Protein AF-A0A3D1E4R0-F1 (afdb_monomer_lite)

pLDDT: mean 91.54, std 10.3, range [41.78, 98.75]

Foldseek 3Di:
DPDPPPPVVVVVVCVCCVVVVVVVLVVLLVAADPPDDQPVVLPVVLVVLVVVLVVLVVVLVVCVVVVVVVSNVVSVVVSVVSVVVSSVSVSSNSNHD

Sequence (97 aa):
MEQPINSKSIKALIAVTSVAIPVVVAILFMVRIPDVAPLSFLPPIYAGINAITALVLVMAVWAIKNAQRKLHERLMTTEIVLSLLFLLMYIAYHMTS

Radius of gyration: 17.37 Å; chains: 1; bounding box: 39×30×48 Å

Structure (mmCIF, N/CA/C/O backbone):
data_AF-A0A3D1E4R0-F1
#
_entry.id   AF-A0A3D1E4R0-F1
#
loop_
_atom_site.group_PDB
_atom_site.id
_atom_site.type_symbol
_atom_site.label_atom_id
_atom_site.label_alt_id
_atom_site.label_comp_id
_atom_site.label_asym_id
_atom_site.label_entity_id
_atom_site.label_seq_id
_atom_site.pdbx_PDB_ins_code
_atom_site.Cartn_x
_atom_site.Cartn_y
_atom_site.Cartn_z
_atom_site.occupancy
_atom_site.B_iso_or_equiv
_atom_site.auth_seq_id
_atom_site.auth_comp_id
_atom_site.auth_asym_id
_atom_site.auth_atom_id
_atom_site.pdbx_PDB_model_num
ATOM 1 N N . MET A 1 1 ? -15.052 21.816 16.892 1.00 41.78 1 MET A N 1
ATOM 2 C CA . MET A 1 1 ? -16.203 21.081 16.330 1.00 41.78 1 MET A CA 1
ATOM 3 C C . MET A 1 1 ? -15.717 20.440 15.043 1.00 41.78 1 MET A C 1
ATOM 5 O O . MET A 1 1 ? -15.315 21.177 14.151 1.00 41.78 1 MET A O 1
ATOM 9 N N . GLU A 1 2 ? -15.631 19.110 14.980 1.00 53.72 2 GLU A N 1
ATOM 10 C CA . GLU A 1 2 ? -15.356 18.427 13.709 1.00 53.72 2 GLU A CA 1
ATOM 11 C C . GLU A 1 2 ? -16.556 18.657 12.786 1.00 53.72 2 GLU A C 1
ATOM 13 O O . GLU A 1 2 ? -17.697 18.395 13.163 1.00 53.72 2 GLU A O 1
ATOM 18 N N . GLN A 1 3 ? -16.306 19.230 11.611 1.00 55.88 3 GLN A N 1
ATOM 19 C CA . GLN A 1 3 ? -17.335 19.418 10.593 1.00 55.88 3 GLN A CA 1
ATOM 20 C C . GLN A 1 3 ? -17.837 18.034 10.150 1.00 55.88 3 GLN A C 1
ATOM 22 O O . GLN A 1 3 ? -17.006 17.153 9.909 1.00 55.88 3 GLN A O 1
ATOM 27 N N . PRO A 1 4 ? -19.159 17.805 10.037 1.00 55.78 4 PRO A N 1
ATOM 28 C CA . PRO A 1 4 ? -19.680 16.513 9.618 1.00 55.78 4 PRO A CA 1
ATOM 29 C C . PRO A 1 4 ? -19.209 16.241 8.195 1.00 55.78 4 PRO A C 1
ATOM 31 O O . PRO A 1 4 ? -19.599 16.919 7.243 1.00 55.78 4 PRO A O 1
ATOM 34 N N . ILE A 1 5 ? -18.324 15.260 8.050 1.00 66.44 5 ILE A N 1
ATOM 35 C CA . ILE A 1 5 ? -17.775 14.930 6.746 1.00 66.44 5 ILE A CA 1
ATOM 36 C C . ILE A 1 5 ? -18.916 14.428 5.861 1.00 66.44 5 ILE A C 1
ATOM 38 O O . ILE A 1 5 ? -19.691 13.558 6.268 1.00 66.44 5 ILE A O 1
ATOM 42 N N . ASN A 1 6 ? -19.046 14.991 4.656 1.00 80.62 6 ASN A N 1
ATOM 43 C CA . ASN A 1 6 ? -20.111 14.624 3.729 1.00 80.62 6 ASN A CA 1
ATOM 44 C C . ASN A 1 6 ? -19.949 13.156 3.307 1.00 80.62 6 ASN A C 1
ATOM 46 O O . ASN A 1 6 ? -19.190 12.815 2.397 1.00 80.62 6 ASN A O 1
ATOM 50 N N . SER A 1 7 ? -20.691 12.285 3.988 1.00 78.06 7 SER A N 1
ATOM 51 C CA . SER A 1 7 ? -20.615 10.837 3.822 1.00 78.06 7 SER A CA 1
ATOM 52 C C . SER A 1 7 ? -20.994 10.384 2.412 1.00 78.06 7 SER A C 1
ATOM 54 O O . SER A 1 7 ? -20.490 9.361 1.953 1.00 78.06 7 SER A O 1
ATOM 56 N N . LYS A 1 8 ? -21.825 11.149 1.688 1.00 84.50 8 LYS A N 1
ATOM 57 C CA . LYS A 1 8 ? -22.192 10.852 0.297 1.00 84.50 8 LYS A CA 1
ATOM 58 C C . LYS A 1 8 ? -21.014 11.102 -0.645 1.00 84.50 8 LYS A C 1
ATOM 60 O O . LYS A 1 8 ? -20.705 10.238 -1.461 1.00 84.50 8 LYS A O 1
ATOM 65 N N . SER A 1 9 ? -20.319 12.228 -0.482 1.00 88.62 9 SER A N 1
ATOM 66 C CA . SER A 1 9 ? -19.128 12.556 -1.276 1.00 88.62 9 SER A CA 1
ATOM 67 C C . SER A 1 9 ? -17.960 11.608 -0.995 1.00 88.62 9 SER A C 1
ATOM 69 O O . SER A 1 9 ? -17.303 11.175 -1.935 1.00 88.62 9 SER A O 1
ATOM 71 N N . ILE A 1 10 ? -17.736 11.212 0.266 1.00 89.62 10 ILE A N 1
ATOM 72 C CA . ILE A 1 10 ? -16.707 10.210 0.601 1.00 89.62 10 ILE A CA 1
ATOM 73 C C . ILE A 1 10 ? -17.027 8.850 -0.009 1.00 89.62 10 ILE A C 1
ATOM 75 O O . ILE A 1 10 ? -16.154 8.237 -0.615 1.00 89.62 10 ILE A O 1
ATOM 79 N N . LYS A 1 11 ? -18.269 8.370 0.123 1.00 91.94 11 LYS A N 1
ATOM 80 C CA . LYS A 1 11 ? -18.671 7.090 -0.477 1.00 91.94 11 LYS A CA 1
ATOM 81 C C . LYS A 1 11 ? -18.482 7.103 -1.992 1.00 91.94 11 LYS A C 1
ATOM 83 O O . LYS A 1 11 ? -18.002 6.118 -2.541 1.00 91.94 11 LYS A O 1
ATOM 88 N N . ALA A 1 12 ? -18.810 8.218 -2.647 1.00 93.81 12 ALA A N 1
ATOM 89 C CA . ALA A 1 12 ? -18.558 8.397 -4.073 1.00 93.81 12 ALA A CA 1
ATOM 90 C C . ALA A 1 12 ? -17.056 8.364 -4.398 1.00 93.81 12 ALA A C 1
ATOM 92 O O . ALA A 1 12 ? -16.660 7.651 -5.312 1.00 93.81 12 ALA A O 1
ATOM 93 N N . LEU A 1 13 ? -16.216 9.065 -3.628 1.00 93.62 13 LEU A N 1
ATOM 94 C CA . LEU A 1 13 ? -14.764 9.065 -3.820 1.00 93.62 13 LEU A CA 1
ATOM 95 C C . LEU A 1 13 ? -14.170 7.658 -3.671 1.00 93.62 13 LEU A C 1
ATOM 97 O O . LEU A 1 13 ? -13.378 7.241 -4.513 1.00 93.62 13 LEU A O 1
ATOM 101 N N . ILE A 1 14 ? -14.585 6.914 -2.641 1.00 92.25 14 ILE A N 1
ATOM 102 C CA . ILE A 1 14 ? -14.161 5.525 -2.428 1.00 92.25 14 ILE A CA 1
ATOM 103 C C . ILE A 1 14 ? -14.598 4.668 -3.615 1.00 92.25 14 ILE A C 1
ATOM 105 O O . ILE A 1 14 ? -13.754 4.020 -4.219 1.00 92.25 14 ILE A O 1
ATOM 109 N N . ALA A 1 15 ? -15.876 4.712 -4.002 1.00 94.56 15 ALA A N 1
ATOM 110 C CA . ALA A 1 15 ? -16.397 3.915 -5.113 1.00 94.56 15 ALA A CA 1
ATOM 111 C C . ALA A 1 15 ? -15.662 4.198 -6.432 1.00 94.56 15 ALA A C 1
ATOM 113 O O . ALA A 1 15 ? -15.244 3.267 -7.118 1.00 94.56 15 ALA A O 1
ATOM 114 N N . VAL A 1 16 ? -15.455 5.477 -6.762 1.00 96.38 16 VAL A N 1
ATOM 115 C CA . VAL A 1 16 ? -14.718 5.886 -7.963 1.00 96.38 16 VAL A CA 1
ATOM 116 C C . VAL A 1 16 ? -13.277 5.396 -7.896 1.00 96.38 16 VAL A C 1
ATOM 118 O O . VAL A 1 16 ? -12.812 4.775 -8.843 1.00 96.38 16 VAL A O 1
ATOM 121 N N . THR A 1 17 ? -12.583 5.607 -6.776 1.00 92.94 17 THR A N 1
ATOM 122 C CA . THR A 1 17 ? -11.180 5.191 -6.611 1.00 92.94 17 THR A CA 1
ATOM 123 C C . THR A 1 17 ? -11.028 3.671 -6.693 1.00 92.94 17 THR A C 1
ATOM 125 O O . THR A 1 17 ? -10.127 3.178 -7.369 1.00 92.94 17 THR A O 1
ATOM 128 N N . SER A 1 18 ? -11.938 2.920 -6.067 1.00 92.88 18 SER A N 1
ATOM 129 C CA . SER A 1 18 ? -11.946 1.454 -6.074 1.00 92.88 18 SER A CA 1
ATOM 130 C C . SER A 1 18 ? -12.120 0.860 -7.469 1.00 92.88 18 SER A C 1
ATOM 132 O O . SER A 1 18 ? -11.579 -0.210 -7.726 1.00 92.88 18 SER A O 1
ATOM 134 N N . VAL A 1 19 ? -12.847 1.533 -8.366 1.00 96.19 19 VAL A N 1
ATOM 135 C CA . VAL A 1 19 ? -12.981 1.112 -9.772 1.00 96.19 19 VAL A CA 1
ATOM 136 C C . VAL A 1 19 ? -11.828 1.650 -10.621 1.00 96.19 19 VAL A C 1
ATOM 138 O O . VAL A 1 19 ? -11.289 0.932 -11.460 1.00 96.19 19 VAL A O 1
ATOM 141 N N . ALA A 1 20 ? -11.415 2.896 -10.392 1.00 95.38 20 ALA A N 1
ATO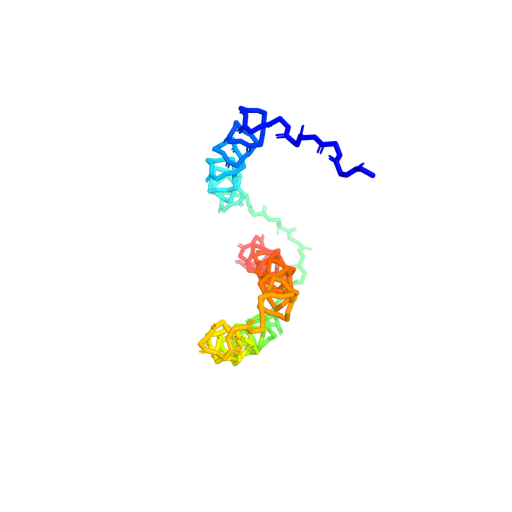M 142 C CA . ALA A 1 20 ? -10.384 3.561 -11.178 1.00 95.38 20 ALA A CA 1
ATOM 143 C C . ALA A 1 20 ? -9.019 2.876 -11.052 1.00 95.38 20 ALA A C 1
ATOM 145 O O . ALA A 1 20 ? -8.356 2.690 -12.068 1.00 95.38 20 ALA A O 1
ATOM 146 N N . ILE A 1 21 ? -8.608 2.467 -9.844 1.00 93.25 21 ILE A N 1
ATOM 147 C CA . ILE A 1 21 ? -7.298 1.833 -9.632 1.00 93.25 21 ILE A CA 1
ATOM 148 C C . ILE A 1 21 ? -7.156 0.551 -10.478 1.00 93.25 21 ILE A C 1
ATOM 150 O O . ILE A 1 21 ? -6.243 0.517 -11.300 1.00 93.25 21 ILE A O 1
ATOM 154 N N . PRO A 1 22 ? -8.038 -0.469 -10.386 1.00 92.44 22 PRO A N 1
ATOM 155 C CA . PRO A 1 22 ? -7.936 -1.665 -11.226 1.00 92.44 22 PRO A CA 1
ATOM 156 C C . PRO A 1 22 ? -7.967 -1.375 -12.729 1.00 92.44 22 PRO A C 1
ATOM 158 O O . PRO A 1 22 ? -7.231 -2.005 -13.483 1.00 92.44 22 PRO A O 1
ATOM 161 N N . VAL A 1 23 ? -8.788 -0.415 -13.168 1.00 95.50 23 VAL A N 1
ATOM 162 C CA . VAL A 1 23 ? -8.887 -0.039 -14.587 1.00 95.50 23 VAL A CA 1
ATOM 163 C C . VAL A 1 23 ? -7.579 0.569 -15.085 1.00 95.50 23 VAL A C 1
ATOM 165 O O . VAL A 1 23 ? -7.053 0.133 -16.107 1.00 95.50 23 VAL A O 1
ATOM 168 N N . VAL A 1 24 ? -7.025 1.542 -14.356 1.00 92.88 24 VAL A N 1
ATOM 169 C CA . VAL A 1 24 ? -5.740 2.167 -14.700 1.00 92.88 24 VAL A CA 1
ATOM 170 C C . VAL A 1 24 ? -4.632 1.121 -14.720 1.00 92.88 24 VAL A C 1
ATOM 172 O O . VAL A 1 24 ? -3.867 1.068 -15.677 1.00 92.88 24 VAL A O 1
ATOM 175 N N . VAL A 1 25 ? -4.579 0.253 -13.708 1.00 91.31 25 VAL A N 1
ATOM 176 C CA . VAL A 1 25 ? -3.608 -0.844 -13.633 1.00 91.31 25 VAL A CA 1
ATOM 177 C C . VAL A 1 25 ? -3.712 -1.736 -14.873 1.00 91.31 25 VAL A C 1
ATOM 179 O O . VAL A 1 25 ? -2.706 -1.955 -15.539 1.00 91.31 25 VAL A O 1
ATOM 182 N N . ALA A 1 26 ? -4.915 -2.187 -15.239 1.00 91.62 26 ALA A N 1
ATOM 183 C CA . ALA A 1 26 ? -5.132 -3.040 -16.408 1.00 91.62 26 ALA A CA 1
ATOM 184 C C . ALA A 1 26 ? -4.668 -2.390 -17.723 1.00 91.62 26 ALA A C 1
ATOM 186 O O . ALA A 1 26 ? -4.070 -3.066 -18.559 1.00 91.62 26 ALA A O 1
ATOM 187 N N . ILE A 1 27 ? -4.899 -1.084 -17.893 1.00 92.12 27 ILE A N 1
ATOM 188 C CA . ILE A 1 27 ? -4.410 -0.329 -19.057 1.00 92.12 27 ILE A CA 1
ATOM 189 C C . ILE A 1 27 ? -2.879 -0.269 -19.053 1.00 92.12 27 ILE A C 1
ATOM 191 O O . ILE A 1 27 ? -2.254 -0.529 -20.079 1.00 92.12 27 ILE A O 1
ATOM 195 N N . LEU A 1 28 ? -2.264 0.041 -17.908 1.00 88.88 28 LEU A N 1
ATOM 196 C CA . LEU A 1 28 ? -0.807 0.139 -17.789 1.00 88.88 28 LEU A CA 1
ATOM 197 C C . LEU A 1 28 ? -0.111 -1.199 -18.068 1.00 88.88 28 LEU A C 1
ATOM 199 O O . LEU A 1 28 ? 0.958 -1.201 -18.667 1.00 88.88 28 LEU A O 1
ATOM 203 N N . PHE A 1 29 ? -0.740 -2.330 -17.737 1.00 85.81 29 PHE A N 1
ATOM 204 C CA . PHE A 1 29 ? -0.236 -3.665 -18.080 1.00 85.81 29 PHE A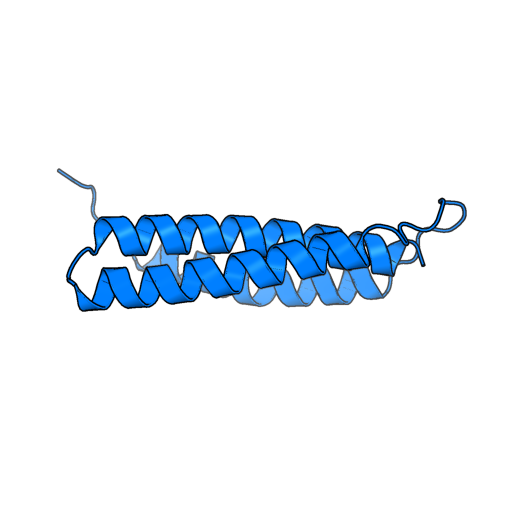 CA 1
ATOM 205 C C . PHE A 1 29 ? 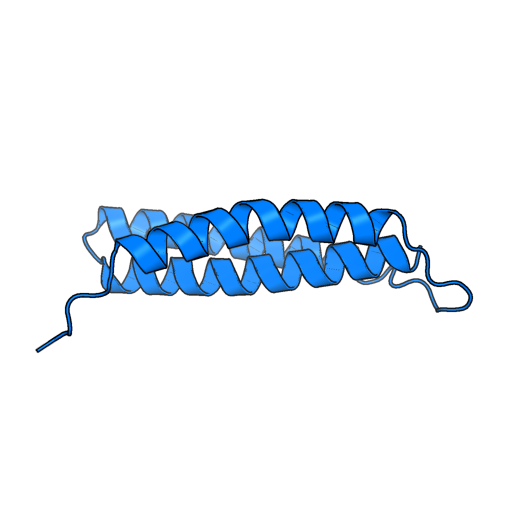-0.149 -3.944 -19.588 1.00 85.81 29 PHE A C 1
ATOM 207 O O . PHE A 1 29 ? 0.620 -4.812 -19.997 1.00 85.81 29 PHE A O 1
ATOM 214 N N . MET A 1 30 ? -0.911 -3.232 -20.425 1.00 87.06 30 MET A N 1
ATOM 215 C CA . MET A 1 30 ? -0.804 -3.347 -21.886 1.00 87.06 30 MET A CA 1
ATOM 216 C C . MET A 1 30 ? 0.347 -2.518 -22.466 1.00 87.06 30 MET A C 1
ATOM 218 O O . MET A 1 30 ? 0.723 -2.716 -23.621 1.00 87.06 30 MET A O 1
ATOM 222 N N . VAL A 1 31 ? 0.902 -1.582 -21.695 1.00 86.38 31 VAL A N 1
ATOM 223 C CA . VAL A 1 31 ? 1.954 -0.673 -22.149 1.00 86.38 31 VAL A CA 1
ATOM 224 C C . VAL A 1 31 ? 3.317 -1.241 -21.767 1.00 86.38 31 VAL A C 1
ATOM 226 O O . VAL A 1 31 ? 3.610 -1.439 -20.591 1.00 86.38 31 VAL A O 1
ATOM 229 N N . ARG A 1 32 ? 4.187 -1.441 -22.761 1.00 83.75 32 ARG A N 1
ATOM 230 C CA . ARG A 1 32 ? 5.611 -1.723 -22.546 1.00 83.75 32 ARG A CA 1
ATOM 231 C C . ARG A 1 32 ? 6.452 -0.528 -22.950 1.00 83.75 32 ARG A C 1
ATOM 233 O O . ARG A 1 32 ? 6.195 0.083 -23.986 1.00 83.75 32 ARG A O 1
ATOM 240 N N . ILE A 1 33 ? 7.459 -0.220 -22.143 1.00 83.69 33 ILE A N 1
ATOM 241 C CA . ILE A 1 33 ? 8.442 0.816 -22.445 1.00 83.69 33 ILE A CA 1
ATOM 242 C C . ILE A 1 33 ? 9.675 0.109 -23.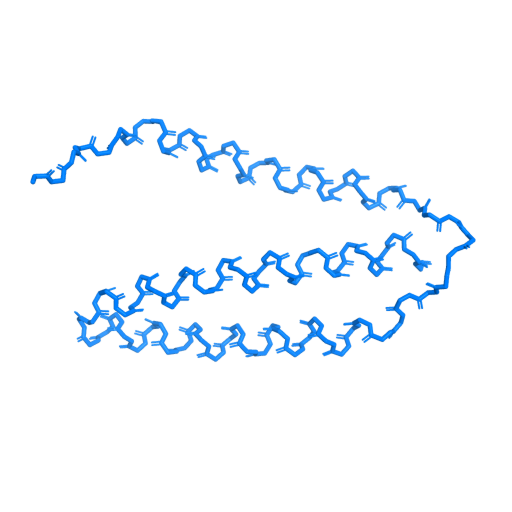023 1.00 83.69 33 ILE A C 1
ATOM 244 O O . ILE A 1 33 ? 10.359 -0.591 -22.278 1.00 83.69 33 ILE A O 1
ATOM 248 N N . PRO A 1 34 ? 9.947 0.225 -24.334 1.00 81.12 34 PRO A N 1
ATOM 249 C CA . PRO A 1 34 ? 11.165 -0.323 -24.919 1.00 81.12 34 PRO A CA 1
ATOM 250 C C . PRO A 1 34 ? 12.398 0.494 -24.495 1.00 81.12 34 PRO A C 1
ATOM 252 O O . PRO A 1 34 ? 12.280 1.640 -24.065 1.00 81.12 34 PRO A O 1
ATOM 255 N N . ASP A 1 35 ? 13.583 -0.105 -24.630 1.00 82.19 35 ASP A N 1
ATOM 256 C CA . ASP A 1 35 ? 14.892 0.555 -24.475 1.00 82.19 35 ASP A CA 1
ATOM 257 C C . ASP A 1 35 ? 15.223 1.108 -23.074 1.00 82.19 35 ASP A C 1
ATOM 259 O O . ASP A 1 35 ? 16.080 1.980 -22.917 1.00 82.19 35 ASP A O 1
ATOM 263 N N . VAL A 1 36 ? 14.595 0.564 -22.029 1.00 83.56 36 VAL A N 1
ATOM 264 C CA . VAL A 1 36 ? 14.935 0.847 -20.625 1.00 83.56 36 VAL A CA 1
ATOM 265 C C . VAL A 1 36 ? 15.582 -0.363 -19.960 1.00 83.56 36 VAL A C 1
ATOM 267 O O . VAL A 1 36 ? 15.254 -1.511 -20.257 1.00 83.56 36 VAL A O 1
ATOM 270 N N . ALA A 1 37 ? 16.523 -0.113 -19.046 1.00 84.00 37 ALA A N 1
ATOM 271 C CA . ALA A 1 37 ? 17.138 -1.183 -18.270 1.00 84.00 37 ALA A CA 1
ATOM 272 C C . ALA A 1 37 ? 16.071 -1.883 -17.401 1.00 84.00 37 ALA A C 1
ATOM 274 O O . ALA A 1 37 ? 15.309 -1.194 -16.714 1.00 84.00 37 ALA A O 1
ATOM 275 N N . PRO A 1 38 ? 16.017 -3.229 -17.393 1.00 83.31 38 PRO A N 1
ATOM 276 C CA . PRO A 1 38 ? 15.001 -3.960 -16.653 1.00 83.31 38 PRO A CA 1
ATOM 277 C C . PRO A 1 38 ? 15.162 -3.724 -15.152 1.00 83.31 38 PRO A C 1
ATOM 279 O O . PRO A 1 38 ? 16.246 -3.884 -14.587 1.00 83.31 38 PRO A O 1
ATOM 282 N N . LEU A 1 39 ? 14.060 -3.391 -14.481 1.00 90.25 39 LEU A N 1
ATOM 283 C CA . LEU A 1 39 ? 14.032 -3.116 -13.042 1.00 90.25 39 LEU A CA 1
ATOM 284 C C . LEU A 1 39 ? 13.992 -4.412 -12.205 1.00 90.25 39 LEU A C 1
ATOM 286 O O . LEU A 1 39 ? 13.207 -4.552 -11.268 1.00 90.25 39 LEU A O 1
ATOM 290 N N . SER A 1 40 ? 14.849 -5.381 -12.532 1.00 89.69 40 SER A N 1
ATOM 291 C CA . SER A 1 40 ? 14.887 -6.731 -11.940 1.00 89.69 40 SER A CA 1
ATOM 292 C C . SER A 1 40 ? 15.272 -6.778 -10.457 1.00 89.69 40 SER A C 1
ATOM 294 O O . SER A 1 40 ? 15.151 -7.824 -9.824 1.00 89.69 40 SER A O 1
ATOM 296 N N . PHE A 1 41 ? 15.694 -5.651 -9.881 1.00 93.06 41 PHE A N 1
ATOM 297 C CA . PHE A 1 41 ? 15.948 -5.486 -8.448 1.00 93.06 41 PHE A CA 1
ATOM 298 C C . PHE A 1 41 ? 14.685 -5.125 -7.643 1.00 93.06 41 PHE A C 1
ATOM 300 O O . PHE A 1 41 ? 14.720 -5.158 -6.414 1.00 93.06 41 PHE A O 1
ATOM 307 N N . LEU A 1 42 ? 13.571 -4.775 -8.301 1.00 95.19 42 LEU A N 1
ATOM 308 C CA . LEU A 1 42 ? 12.314 -4.437 -7.626 1.00 95.19 42 LEU A CA 1
ATOM 309 C C . LEU A 1 42 ? 11.607 -5.626 -6.951 1.00 95.19 42 LEU A C 1
ATOM 311 O O . LEU A 1 42 ? 11.043 -5.398 -5.879 1.00 95.19 42 LEU A O 1
ATOM 315 N N . PRO A 1 43 ? 11.629 -6.871 -7.483 1.00 95.69 43 PRO A N 1
ATOM 316 C CA . PRO A 1 43 ? 10.936 -7.998 -6.859 1.00 95.69 43 PRO A CA 1
ATOM 317 C C . PRO A 1 43 ? 11.265 -8.252 -5.389 1.00 95.69 43 PRO A C 1
ATOM 319 O O . PRO A 1 43 ? 10.329 -8.331 -4.590 1.00 95.69 43 PRO A O 1
ATOM 322 N N . PRO A 1 44 ? 12.542 -8.281 -4.967 1.00 97.12 44 PRO A N 1
ATOM 323 C CA . PRO A 1 44 ? 12.866 -8.374 -3.546 1.00 97.12 44 PRO A CA 1
ATOM 324 C C . PRO A 1 44 ? 12.322 -7.201 -2.710 1.00 97.12 44 PRO A C 1
ATOM 326 O O . PRO A 1 44 ? 11.897 -7.404 -1.574 1.00 97.12 44 PRO A O 1
ATOM 329 N N . ILE A 1 45 ? 12.294 -5.982 -3.262 1.00 97.50 45 ILE A N 1
ATOM 330 C CA . ILE A 1 45 ? 11.857 -4.769 -2.550 1.00 97.50 45 ILE A CA 1
ATOM 331 C C . ILE A 1 45 ? 10.344 -4.777 -2.329 1.00 97.50 45 ILE A C 1
ATOM 333 O O . ILE A 1 45 ? 9.8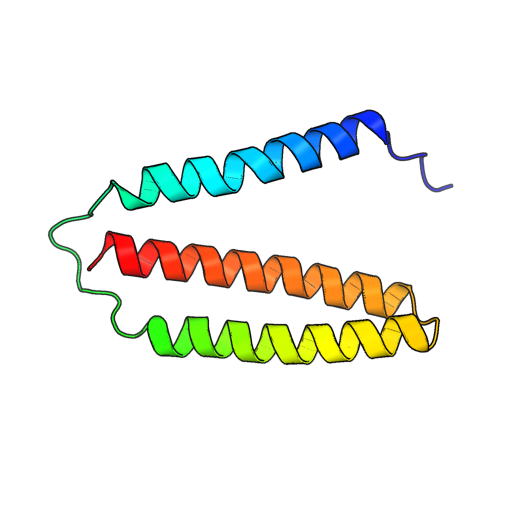92 -4.618 -1.194 1.00 97.50 45 ILE A O 1
ATOM 337 N N . TYR A 1 46 ? 9.547 -4.986 -3.384 1.00 95.69 46 TYR A N 1
ATOM 338 C CA . TYR A 1 46 ? 8.090 -4.996 -3.238 1.00 95.69 46 TYR A CA 1
ATOM 339 C C . TYR A 1 46 ? 7.608 -6.215 -2.435 1.00 95.69 46 TYR A C 1
ATOM 341 O O . TYR A 1 46 ? 6.619 -6.116 -1.710 1.00 95.69 46 TYR A O 1
ATOM 349 N N . ALA A 1 47 ? 8.331 -7.342 -2.483 1.00 96.94 47 ALA A N 1
ATOM 350 C CA . ALA A 1 47 ? 8.072 -8.485 -1.610 1.00 96.94 47 ALA A CA 1
ATOM 351 C C . ALA A 1 47 ? 8.353 -8.142 -0.137 1.00 96.94 47 ALA A C 1
ATOM 353 O O . ALA A 1 47 ? 7.540 -8.454 0.733 1.00 96.94 47 ALA A O 1
ATOM 354 N N . GLY A 1 48 ? 9.457 -7.439 0.141 1.00 98.31 48 GLY A N 1
ATOM 355 C CA . GLY A 1 48 ? 9.770 -6.922 1.474 1.00 98.31 48 GLY A CA 1
ATOM 356 C C . GLY A 1 48 ? 8.710 -5.949 1.995 1.00 98.31 48 GLY A C 1
ATOM 357 O O . GLY A 1 48 ? 8.285 -6.058 3.144 1.00 98.31 48 GLY A O 1
ATOM 358 N N . ILE A 1 49 ? 8.209 -5.052 1.142 1.00 98.12 49 ILE A N 1
ATOM 359 C CA . ILE A 1 49 ? 7.110 -4.142 1.496 1.00 98.12 49 ILE A CA 1
ATOM 360 C C . ILE A 1 49 ? 5.840 -4.919 1.846 1.00 98.12 49 ILE A C 1
ATOM 362 O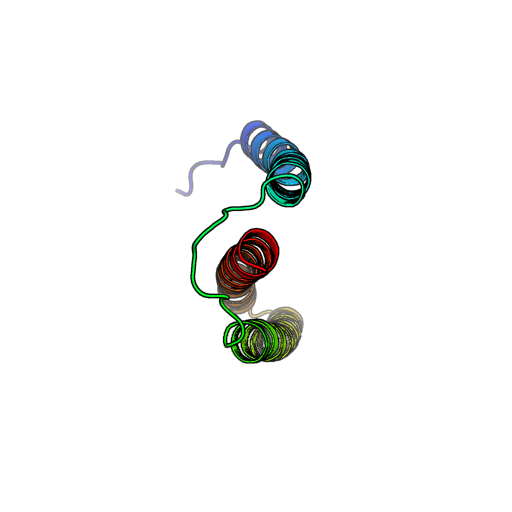 O . ILE A 1 49 ? 5.231 -4.621 2.872 1.00 98.12 49 ILE A O 1
ATOM 366 N N . ASN A 1 50 ? 5.476 -5.957 1.088 1.00 97.50 50 ASN A N 1
ATOM 367 C CA . ASN A 1 50 ? 4.337 -6.814 1.437 1.00 97.50 50 ASN A CA 1
ATOM 368 C C . ASN A 1 50 ? 4.545 -7.586 2.749 1.00 97.50 50 ASN A C 1
ATOM 370 O O . ASN A 1 50 ? 3.598 -7.767 3.512 1.00 97.50 50 ASN A O 1
ATOM 374 N N . ALA A 1 51 ? 5.771 -8.013 3.055 1.00 98.31 51 ALA A N 1
ATOM 375 C CA . ALA A 1 51 ? 6.070 -8.640 4.341 1.00 98.31 51 ALA A CA 1
ATOM 376 C C . ALA A 1 51 ? 5.890 -7.652 5.509 1.00 98.31 51 ALA A C 1
ATOM 378 O O . ALA A 1 51 ? 5.269 -7.992 6.514 1.00 98.31 51 ALA A O 1
ATOM 379 N N . ILE A 1 52 ? 6.370 -6.411 5.363 1.00 98.50 52 ILE A N 1
ATOM 380 C CA . ILE A 1 52 ? 6.175 -5.342 6.358 1.00 98.50 52 ILE A CA 1
ATOM 381 C C . ILE A 1 52 ? 4.683 -5.027 6.528 1.00 98.50 52 ILE A C 1
ATOM 383 O O . ILE A 1 52 ? 4.202 -4.962 7.656 1.00 98.50 52 ILE A O 1
ATOM 387 N N . THR A 1 53 ? 3.960 -4.900 5.415 1.00 98.25 53 THR A N 1
ATOM 388 C CA . THR A 1 53 ? 2.500 -4.699 5.341 1.00 98.25 53 THR A CA 1
ATOM 389 C C . THR A 1 53 ? 1.775 -5.756 6.184 1.00 98.25 53 THR A C 1
ATOM 391 O O . THR A 1 53 ? 1.014 -5.443 7.097 1.00 98.25 53 THR A O 1
ATOM 394 N N . ALA A 1 54 ? 2.105 -7.039 5.997 1.00 98.44 54 ALA A N 1
ATOM 395 C CA . ALA A 1 54 ? 1.522 -8.122 6.789 1.00 98.44 54 ALA A CA 1
ATOM 396 C C . ALA A 1 54 ? 1.771 -7.971 8.305 1.00 98.44 54 ALA A C 1
ATOM 398 O O . ALA A 1 54 ? 0.853 -8.170 9.104 1.00 98.44 54 ALA A O 1
ATOM 399 N N . LEU A 1 55 ? 2.983 -7.585 8.720 1.00 98.62 55 LEU A N 1
ATOM 400 C CA . LEU A 1 55 ? 3.297 -7.351 10.137 1.00 98.62 55 LEU A CA 1
ATOM 401 C C . LEU A 1 55 ? 2.505 -6.171 10.712 1.00 98.62 55 LEU A C 1
ATOM 403 O O . LEU A 1 55 ? 1.970 -6.255 11.821 1.00 98.62 55 LEU A O 1
ATOM 407 N N . VAL A 1 56 ? 2.400 -5.078 9.958 1.00 98.62 56 VAL A N 1
ATOM 408 C CA . VAL A 1 56 ? 1.639 -3.889 10.351 1.00 98.62 56 VAL A CA 1
ATOM 409 C C . VAL A 1 56 ? 0.147 -4.202 10.455 1.00 98.62 56 VAL A C 1
ATOM 411 O O . VAL A 1 56 ? -0.477 -3.780 11.430 1.00 98.62 56 VAL A O 1
ATOM 414 N N . LEU A 1 57 ? -0.418 -5.015 9.558 1.00 98.44 57 LEU A N 1
ATOM 415 C CA . LEU A 1 57 ? -1.802 -5.493 9.661 1.00 98.44 57 LEU A CA 1
ATOM 416 C C . LEU A 1 57 ? -2.040 -6.316 10.928 1.00 98.44 57 LEU A C 1
ATOM 418 O O . LEU A 1 57 ? -3.032 -6.095 11.625 1.00 98.44 57 LEU A O 1
ATOM 422 N N . VAL A 1 58 ? -1.124 -7.224 11.280 1.00 98.75 58 VAL A N 1
ATOM 423 C CA . VAL A 1 58 ? -1.218 -7.986 12.538 1.00 98.75 58 VAL A CA 1
ATOM 424 C C . VAL A 1 58 ? -1.213 -7.039 13.744 1.00 98.75 58 VAL A C 1
ATOM 426 O O . VAL A 1 58 ? -2.054 -7.173 14.639 1.00 98.75 58 VAL A O 1
ATOM 429 N N . MET A 1 59 ? -0.339 -6.026 13.748 1.00 98.62 59 MET A N 1
ATOM 430 C CA . MET A 1 59 ? -0.334 -4.984 14.782 1.00 98.62 59 MET A CA 1
ATOM 431 C C . MET A 1 59 ? -1.628 -4.155 14.787 1.00 98.62 59 MET A C 1
ATOM 433 O O . MET A 1 59 ? -2.131 -3.810 15.857 1.00 98.62 59 MET A O 1
ATOM 437 N N . ALA A 1 60 ? -2.208 -3.863 13.622 1.00 98.56 60 ALA A N 1
ATOM 438 C CA . ALA A 1 60 ? -3.456 -3.112 13.498 1.00 98.56 60 ALA A CA 1
ATOM 439 C C . ALA A 1 60 ? -4.651 -3.887 14.066 1.00 98.56 60 ALA A C 1
ATOM 441 O O . ALA A 1 60 ? -5.516 -3.290 14.717 1.00 98.56 60 ALA A O 1
ATOM 442 N N . VAL A 1 61 ? -4.684 -5.210 13.866 1.00 98.69 61 VAL A N 1
ATOM 443 C CA . VAL A 1 61 ? -5.678 -6.110 14.470 1.00 98.69 61 VAL A CA 1
ATOM 444 C C . VAL A 1 61 ? -5.503 -6.165 15.988 1.00 98.69 61 VAL A C 1
ATOM 446 O O . VAL A 1 61 ? -6.482 -6.075 16.728 1.00 98.69 61 VAL A O 1
ATOM 449 N N . TRP A 1 62 ? -4.268 -6.264 16.480 1.00 98.69 62 TRP A N 1
ATOM 450 C CA . TRP A 1 62 ? -3.996 -6.183 17.916 1.00 98.69 62 TRP A CA 1
ATOM 451 C C . TRP A 1 62 ? -4.477 -4.847 18.510 1.00 98.69 62 TRP A C 1
ATOM 453 O O . TRP A 1 62 ? -5.184 -4.842 19.517 1.00 98.69 62 TRP A O 1
ATOM 463 N N . ALA A 1 63 ? -4.184 -3.721 17.853 1.00 98.56 63 ALA A N 1
ATOM 464 C CA . ALA A 1 63 ? -4.570 -2.390 18.318 1.00 98.56 63 ALA A CA 1
ATOM 465 C C . ALA A 1 63 ? -6.094 -2.236 18.453 1.00 98.56 63 ALA A C 1
ATOM 467 O O . ALA A 1 63 ? -6.573 -1.751 19.480 1.00 98.56 63 ALA A O 1
ATOM 468 N N . ILE A 1 64 ? -6.875 -2.684 17.460 1.00 98.44 64 ILE A N 1
ATOM 469 C CA . ILE A 1 64 ? -8.341 -2.574 17.525 1.00 98.44 64 ILE A CA 1
ATOM 470 C C . ILE A 1 64 ? -8.947 -3.503 18.584 1.00 98.44 64 ILE A C 1
ATOM 472 O O . ILE A 1 64 ? -9.874 -3.097 19.283 1.00 98.44 64 ILE A O 1
ATOM 476 N N . LYS A 1 65 ? -8.384 -4.707 18.778 1.00 98.31 65 LYS A N 1
ATOM 477 C CA . LYS A 1 65 ? -8.815 -5.635 19.840 1.00 98.31 65 LYS A CA 1
ATOM 478 C C . LYS A 1 65 ? -8.580 -5.072 21.245 1.00 98.31 65 LYS A C 1
ATOM 480 O O . LYS A 1 65 ? -9.349 -5.379 22.147 1.00 98.31 65 LYS A O 1
ATOM 485 N N . ASN A 1 66 ? -7.578 -4.210 21.414 1.00 98.25 66 ASN A N 1
ATOM 486 C CA . ASN A 1 66 ? -7.296 -3.508 22.671 1.00 98.25 66 ASN A CA 1
ATOM 487 C C . ASN A 1 66 ? -7.985 -2.136 22.772 1.00 98.25 66 ASN A C 1
ATOM 489 O O . ASN A 1 66 ? -7.555 -1.288 23.552 1.00 98.25 66 ASN A O 1
ATOM 493 N N . ALA A 1 67 ? -9.014 -1.883 21.957 1.00 98.06 67 ALA A N 1
ATOM 494 C CA . ALA A 1 67 ? -9.745 -0.615 21.894 1.00 98.06 67 ALA A CA 1
ATOM 495 C C . ALA A 1 67 ? -8.875 0.625 21.575 1.00 98.06 67 ALA A C 1
ATOM 497 O O . ALA A 1 67 ? -9.316 1.765 21.734 1.00 98.06 67 ALA A O 1
ATOM 498 N N . GLN A 1 68 ? -7.658 0.440 21.047 1.00 98.38 68 GLN A N 1
ATOM 499 C CA . GLN A 1 68 ? -6.761 1.525 20.643 1.00 98.38 68 GLN A CA 1
ATOM 500 C C . GLN A 1 68 ? -7.094 2.019 19.228 1.00 98.38 68 GLN A C 1
ATOM 502 O O . GLN A 1 68 ? -6.290 1.924 18.297 1.00 98.38 68 GLN A O 1
ATOM 507 N N . ARG A 1 69 ? -8.296 2.582 19.055 1.00 97.81 69 ARG A N 1
ATOM 508 C CA . ARG A 1 69 ? -8.835 2.974 17.741 1.00 97.81 69 ARG A CA 1
ATOM 509 C C . ARG A 1 69 ? -7.928 3.935 16.961 1.00 97.81 69 ARG A C 1
ATOM 511 O O . ARG A 1 69 ? -7.677 3.713 15.784 1.00 97.81 69 ARG A O 1
ATOM 518 N N . LYS A 1 70 ? -7.372 4.954 17.624 1.00 98.06 70 LYS A N 1
ATOM 519 C CA . LYS A 1 70 ? -6.472 5.931 16.981 1.00 98.06 70 LYS A CA 1
ATOM 520 C C . LYS A 1 70 ? -5.179 5.292 16.464 1.00 98.06 70 LYS A C 1
ATOM 522 O O . LYS A 1 70 ? -4.648 5.724 15.445 1.00 98.06 70 LYS A O 1
ATOM 527 N N . LEU A 1 71 ? -4.653 4.285 17.167 1.00 98.31 71 LEU A N 1
ATOM 528 C CA . LEU A 1 71 ? -3.480 3.542 16.706 1.00 98.31 71 LEU A CA 1
ATOM 529 C C . LEU A 1 71 ? -3.841 2.669 15.503 1.00 98.31 71 LEU A C 1
ATOM 531 O O . LEU A 1 71 ? -3.127 2.708 14.509 1.00 98.31 71 LEU A O 1
ATOM 535 N N . HIS A 1 72 ? -4.966 1.953 15.564 1.00 98.50 72 HIS A N 1
ATOM 536 C CA . HIS A 1 72 ? -5.476 1.179 14.433 1.00 98.50 72 HIS A CA 1
ATOM 537 C C . HIS A 1 72 ? -5.637 2.047 13.174 1.00 98.50 72 HIS A C 1
ATOM 539 O O . HIS A 1 72 ? -5.099 1.704 12.129 1.00 98.50 72 HIS A O 1
ATOM 545 N N . GLU A 1 73 ? -6.291 3.208 13.281 1.00 98.00 73 GLU A N 1
ATOM 546 C CA . GLU A 1 73 ? -6.486 4.134 12.154 1.00 98.00 73 GLU A CA 1
ATOM 547 C C . GLU A 1 73 ? -5.153 4.624 11.562 1.00 98.00 73 GLU A C 1
ATOM 549 O O . GLU A 1 73 ? -5.003 4.699 10.341 1.00 98.00 73 GLU A O 1
ATOM 554 N N . ARG A 1 74 ? -4.148 4.897 12.406 1.00 98.44 74 ARG A N 1
ATOM 555 C CA . ARG A 1 74 ? -2.792 5.248 11.950 1.00 98.44 74 ARG A CA 1
ATOM 556 C C . ARG A 1 74 ? -2.108 4.093 11.227 1.00 98.44 74 ARG A C 1
ATOM 558 O O . ARG A 1 74 ? -1.548 4.319 10.162 1.00 98.44 74 ARG A O 1
ATOM 565 N N . LEU A 1 75 ? -2.177 2.879 11.774 1.00 98.56 75 LEU A N 1
ATOM 566 C CA . LEU A 1 75 ? -1.592 1.691 11.149 1.00 98.56 75 LEU A CA 1
ATOM 567 C C . LEU A 1 75 ? -2.257 1.406 9.796 1.00 98.56 75 LEU A C 1
ATOM 569 O O . LEU A 1 75 ? -1.553 1.246 8.809 1.00 98.56 75 LEU A O 1
ATOM 573 N N . MET A 1 76 ? -3.589 1.477 9.707 1.00 98.31 76 MET A N 1
ATOM 574 C CA . MET A 1 76 ? -4.314 1.344 8.435 1.00 98.31 76 MET A CA 1
ATOM 575 C C . MET A 1 76 ? -3.957 2.446 7.427 1.00 98.31 76 MET A C 1
ATOM 577 O O . MET A 1 76 ? -3.904 2.197 6.228 1.00 98.31 76 MET A O 1
ATOM 581 N N . THR A 1 77 ? -3.688 3.669 7.888 1.00 97.62 77 THR A N 1
ATOM 582 C CA . THR A 1 77 ? -3.230 4.748 6.999 1.00 97.62 77 THR A CA 1
ATOM 583 C C . THR A 1 77 ? -1.827 4.457 6.457 1.00 97.62 77 THR A C 1
ATOM 585 O O . THR A 1 77 ? -1.576 4.670 5.272 1.00 97.62 77 THR A O 1
ATOM 588 N N . THR A 1 78 ? -0.928 3.911 7.283 1.00 98.12 78 THR A N 1
ATOM 589 C CA . THR A 1 78 ? 0.391 3.426 6.840 1.00 98.12 78 THR A CA 1
ATOM 590 C C . THR A 1 78 ? 0.257 2.324 5.787 1.00 98.12 78 THR A C 1
ATOM 592 O O . THR A 1 78 ? 0.942 2.376 4.769 1.00 98.12 78 THR A O 1
ATOM 595 N N . GLU A 1 79 ? -0.667 1.379 5.974 1.00 98.19 79 GLU A N 1
ATOM 596 C CA . GLU A 1 79 ? -0.946 0.298 5.016 1.00 98.19 79 GLU A CA 1
ATOM 597 C C . GLU A 1 79 ? -1.361 0.808 3.635 1.00 98.19 79 GLU A C 1
ATOM 599 O O . GLU A 1 79 ? -0.937 0.263 2.616 1.00 98.19 79 GLU A O 1
ATOM 604 N N . ILE A 1 80 ? -2.145 1.890 3.577 1.00 96.38 80 ILE A N 1
ATOM 605 C CA . ILE A 1 80 ? -2.521 2.529 2.308 1.00 96.38 80 ILE A CA 1
ATOM 606 C C . ILE A 1 80 ? -1.275 3.057 1.583 1.00 96.38 80 ILE A C 1
ATOM 608 O O . ILE A 1 80 ? -1.149 2.885 0.370 1.00 96.38 80 ILE A O 1
ATOM 612 N N . VAL A 1 81 ? -0.330 3.658 2.314 1.00 97.69 81 VAL A N 1
ATOM 613 C CA . VAL A 1 81 ? 0.932 4.153 1.741 1.00 97.69 81 VAL A CA 1
ATOM 614 C C . VAL A 1 81 ? 1.801 2.995 1.247 1.00 97.69 81 VAL A C 1
ATOM 616 O O . VAL A 1 81 ? 2.289 3.047 0.119 1.00 97.69 81 VAL A O 1
ATOM 619 N N . LEU A 1 82 ? 1.961 1.931 2.043 1.00 98.06 82 LEU A N 1
ATOM 620 C CA . LEU A 1 82 ? 2.720 0.740 1.640 1.00 98.06 82 LEU A CA 1
ATOM 621 C C . LEU A 1 82 ? 2.106 0.066 0.406 1.00 98.06 82 LEU A C 1
ATOM 623 O O . LEU A 1 82 ? 2.832 -0.271 -0.528 1.00 98.06 82 LEU A O 1
ATOM 627 N N . SER A 1 83 ? 0.777 -0.049 0.361 1.00 95.25 83 SER A N 1
ATOM 628 C CA . SER A 1 83 ? 0.040 -0.617 -0.773 1.00 95.25 83 SER A CA 1
ATOM 629 C C . SER A 1 83 ? 0.218 0.206 -2.050 1.00 95.25 83 SER A C 1
ATOM 631 O O . SER A 1 83 ? 0.397 -0.357 -3.129 1.00 95.25 83 SER A O 1
ATOM 633 N N . LEU A 1 84 ? 0.212 1.541 -1.944 1.00 95.44 84 LEU A N 1
ATOM 634 C CA . LEU A 1 84 ? 0.472 2.422 -3.082 1.00 95.44 84 LEU A CA 1
ATOM 635 C C . LEU A 1 84 ? 1.906 2.254 -3.599 1.00 95.44 84 LEU A C 1
ATOM 637 O O . LEU A 1 84 ? 2.107 2.121 -4.805 1.00 95.44 84 LEU A O 1
ATOM 641 N N . LEU A 1 85 ? 2.896 2.218 -2.700 1.00 97.31 85 LEU A N 1
ATOM 642 C CA . LEU A 1 85 ? 4.293 1.983 -3.071 1.00 97.31 85 LEU A CA 1
ATOM 643 C C . LEU A 1 85 ? 4.460 0.625 -3.759 1.00 97.31 85 LEU A C 1
ATOM 645 O O . LEU A 1 85 ? 5.049 0.568 -4.839 1.00 97.31 85 LEU A O 1
ATOM 649 N N . PHE A 1 86 ? 3.905 -0.442 -3.171 1.00 96.50 86 PHE A N 1
ATOM 650 C CA . PHE A 1 86 ? 3.879 -1.786 -3.753 1.00 96.50 86 PHE A CA 1
ATOM 651 C C . PHE A 1 86 ? 3.344 -1.757 -5.186 1.00 96.50 86 PHE A C 1
ATOM 653 O O . PHE A 1 86 ? 4.014 -2.232 -6.103 1.00 96.50 86 PHE A O 1
ATOM 660 N N . LEU A 1 87 ? 2.171 -1.151 -5.383 1.00 94.56 87 LEU A N 1
ATOM 661 C CA . LEU A 1 87 ? 1.506 -1.111 -6.679 1.00 94.56 87 LEU A CA 1
ATOM 662 C C . LEU A 1 87 ? 2.349 -0.384 -7.734 1.00 94.56 87 LEU A C 1
ATOM 664 O O . LEU A 1 87 ? 2.498 -0.883 -8.847 1.00 94.56 87 LEU A O 1
ATOM 668 N N . LEU A 1 88 ? 2.938 0.762 -7.381 1.00 93.94 88 LEU A N 1
ATOM 669 C CA . LEU A 1 88 ? 3.783 1.533 -8.294 1.00 93.94 88 LEU A CA 1
ATOM 670 C C . LEU A 1 88 ? 5.026 0.747 -8.729 1.00 93.94 88 LEU A C 1
ATOM 672 O O . LEU A 1 88 ? 5.323 0.698 -9.921 1.00 93.94 88 LEU A O 1
ATOM 676 N N . MET A 1 89 ? 5.731 0.094 -7.798 1.00 95.12 89 MET A N 1
ATOM 677 C CA . MET A 1 89 ? 6.896 -0.730 -8.150 1.00 95.12 89 MET A CA 1
ATOM 678 C C . MET A 1 89 ? 6.502 -1.957 -8.970 1.00 95.12 89 MET A C 1
ATOM 680 O O . MET A 1 89 ? 7.215 -2.327 -9.899 1.00 95.12 89 MET A O 1
ATOM 684 N N . TYR A 1 90 ? 5.377 -2.592 -8.637 1.00 93.56 90 TYR A N 1
ATOM 685 C CA . TYR A 1 90 ? 4.893 -3.772 -9.345 1.00 93.56 90 TYR A CA 1
ATOM 686 C C . TYR A 1 90 ? 4.580 -3.455 -10.811 1.00 93.56 90 TYR A C 1
ATOM 688 O O . TYR A 1 90 ? 5.022 -4.181 -11.703 1.00 93.56 90 TYR A O 1
ATOM 696 N N . ILE A 1 91 ? 3.885 -2.340 -11.056 1.00 92.06 91 ILE A N 1
ATOM 697 C CA . ILE A 1 91 ? 3.600 -1.844 -12.405 1.00 92.06 91 ILE A CA 1
ATOM 698 C C . ILE A 1 91 ? 4.899 -1.446 -13.114 1.00 92.06 91 ILE A C 1
ATOM 700 O O . ILE A 1 91 ? 5.121 -1.875 -14.241 1.00 92.06 91 ILE A O 1
ATOM 704 N N . ALA A 1 92 ? 5.790 -0.694 -12.457 1.00 91.06 92 ALA A N 1
ATOM 705 C CA . ALA A 1 92 ? 7.060 -0.277 -13.055 1.00 91.06 92 ALA A CA 1
ATOM 706 C C . ALA A 1 92 ? 7.921 -1.475 -13.491 1.00 91.06 92 ALA A C 1
ATOM 708 O O . ALA A 1 92 ? 8.483 -1.470 -14.584 1.00 91.06 92 ALA A O 1
ATOM 709 N N . TYR A 1 93 ? 7.990 -2.531 -12.677 1.00 92.00 93 TYR A N 1
ATOM 710 C CA . TYR A 1 93 ? 8.674 -3.770 -13.045 1.00 92.00 93 TYR A CA 1
ATOM 711 C C . TYR A 1 93 ? 8.049 -4.423 -14.289 1.00 92.00 93 TYR A C 1
ATOM 713 O O . TYR A 1 93 ? 8.767 -4.754 -15.226 1.00 92.00 93 TYR A O 1
ATOM 721 N N . HIS A 1 94 ? 6.720 -4.545 -14.340 1.00 87.62 94 HIS A N 1
ATOM 722 C CA . HIS A 1 94 ? 6.027 -5.204 -15.455 1.00 87.62 94 HIS A CA 1
ATOM 723 C C . HIS A 1 94 ? 5.969 -4.382 -16.747 1.00 87.62 94 HIS A C 1
ATOM 725 O O . HIS A 1 94 ? 5.799 -4.951 -17.818 1.00 87.62 94 HIS A O 1
ATOM 731 N N . MET A 1 95 ? 6.095 -3.058 -16.670 1.00 89.12 95 MET A N 1
ATOM 732 C CA . MET A 1 95 ? 6.162 -2.203 -17.860 1.00 89.12 95 MET A CA 1
ATOM 733 C C . MET A 1 95 ? 7.564 -2.175 -18.493 1.00 89.12 95 MET A C 1
ATOM 735 O O . MET A 1 95 ? 7.691 -1.775 -19.651 1.00 89.12 95 MET A O 1
ATOM 739 N N . THR A 1 96 ? 8.606 -2.556 -17.740 1.00 86.50 96 THR A N 1
ATOM 740 C CA . THR A 1 96 ? 10.028 -2.477 -18.146 1.00 86.50 96 THR A CA 1
ATOM 741 C C . THR A 1 96 ? 10.697 -3.838 -18.379 1.00 86.50 96 THR A C 1
ATOM 743 O O . THR A 1 96 ? 11.853 -3.885 -18.794 1.00 86.50 96 THR A O 1
ATOM 746 N N . SER A 1 97 ? 10.001 -4.947 -18.114 1.00 75.69 97 SER A N 1
ATOM 747 C CA . SER A 1 97 ? 10.384 -6.322 -18.485 1.00 75.69 97 SER A CA 1
ATOM 748 C C . SER A 1 97 ? 9.343 -6.928 -19.417 1.00 75.69 97 SER A C 1
ATOM 750 O O . SER A 1 97 ? 9.750 -7.656 -20.346 1.00 75.69 97 SER A O 1
#

Secondary structure (DSSP, 8-state):
------HHHHHHHHHHHHHHHHHHHHHHHT---TTS---TTHHHHHHHHHHHHHHHHHHHHHHHHTT-HHHHHHHHHHHHHHHHHHHHHHHHHHHH-